Protein AF-A0A0B8PF31-F1 (afdb_monomer)

Foldseek 3Di:
DDPDDDDPPDDPDDDFDPECTVDDPDPVVVVVVVQVVCCVPPVDHDD

Sequence (47 aa):
MSNSTPARSEIQAVIFDWAGTIVDFGSFAPTSIFVEAFKQEFDFDLS

Organism: NCBI:txid1481914

Mean predicted aligned error: 11.96 Å

Solvent-accessible surface area (backbone atoms only — not comparable to full-atom values): 3354 Å² total; per-residue (Å²): 136,85,82,78,76,81,81,76,84,70,86,87,79,85,87,79,64,56,80,73,68,74,45,78,65,64,92,58,47,68,57,54,54,50,54,50,51,42,29,72,77,66,75,43,82,88,127

Radius of gyration: 23.53 Å; Cα contacts (8 Å, |Δi|>4): 14; chains: 1; bounding box: 66×19×50 Å

pLDDT: mean 76.75, std 11.55, range [48.09, 92.62]

InterPro domains:
  IPR023198 Phosphoglycolate phosphatase-like, domain 2 [G3DSA:1.10.150.240] (29-41)
  IP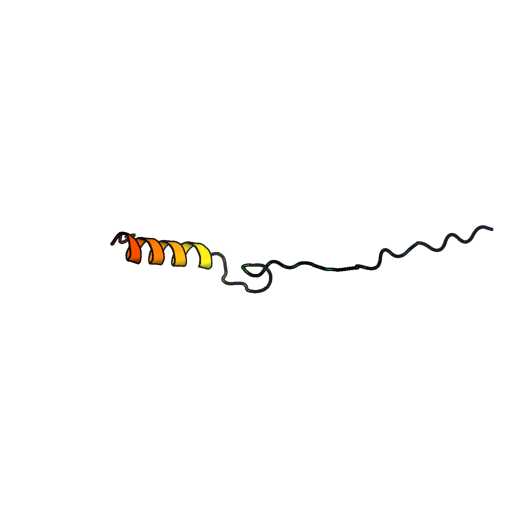R023214 HAD superfamily [G3DSA:3.40.50.1000] (11-28)
  IPR036412 HAD-like superfamily [SSF56784] (11-40)

Structure (mmCIF, N/CA/C/O backbone):
data_AF-A0A0B8PF31-F1
#
_entry.id   AF-A0A0B8PF31-F1
#
loop_
_atom_site.group_PDB
_atom_site.id
_atom_site.type_symbol
_atom_site.label_atom_id
_atom_site.label_alt_id
_atom_site.label_comp_id
_atom_site.label_asym_id
_atom_site.label_entity_id
_atom_site.label_seq_id
_atom_site.pdbx_PDB_ins_code
_atom_site.Cartn_x
_atom_site.Cartn_y
_atom_site.Cartn_z
_atom_site.occupancy
_atom_site.B_iso_or_equiv
_atom_site.auth_seq_id
_atom_site.auth_comp_id
_atom_site.auth_asym_id
_atom_site.auth_atom_id
_atom_site.pdbx_PDB_model_num
ATOM 1 N N . MET A 1 1 ? 41.099 -16.888 -31.098 1.00 48.09 1 MET A N 1
ATOM 2 C CA . MET A 1 1 ? 40.650 -16.246 -29.845 1.00 48.09 1 MET A CA 1
ATOM 3 C C . MET A 1 1 ? 39.226 -15.762 -30.075 1.00 48.09 1 MET A C 1
ATOM 5 O O . MET A 1 1 ? 39.042 -14.799 -30.802 1.00 48.09 1 MET A O 1
ATOM 9 N N . SER A 1 2 ? 38.226 -16.506 -29.592 1.00 51.41 2 SER A N 1
ATOM 10 C CA . SER A 1 2 ? 36.811 -16.132 -29.726 1.00 51.41 2 SER A CA 1
ATOM 11 C C . SER A 1 2 ? 36.447 -15.214 -28.565 1.00 51.41 2 SER A C 1
ATOM 13 O O . SER A 1 2 ? 36.377 -15.676 -27.429 1.00 51.41 2 SER A O 1
ATOM 15 N N . ASN A 1 3 ? 36.264 -13.922 -28.836 1.00 57.06 3 ASN A N 1
ATOM 16 C CA . ASN A 1 3 ? 35.747 -12.975 -27.851 1.00 57.06 3 ASN A CA 1
ATOM 17 C C . ASN A 1 3 ? 34.229 -13.152 -27.752 1.00 57.06 3 ASN A C 1
ATOM 19 O O . ASN A 1 3 ? 33.476 -12.616 -28.562 1.00 57.06 3 ASN A O 1
ATOM 23 N N . SER A 1 4 ? 33.783 -13.917 -26.762 1.00 61.50 4 SER A N 1
ATOM 24 C CA . SER A 1 4 ? 32.373 -14.009 -26.397 1.00 61.50 4 SER A CA 1
ATOM 25 C C . SER A 1 4 ? 32.013 -12.798 -25.534 1.00 61.50 4 SER A C 1
ATOM 27 O O . SER A 1 4 ? 32.247 -12.802 -24.327 1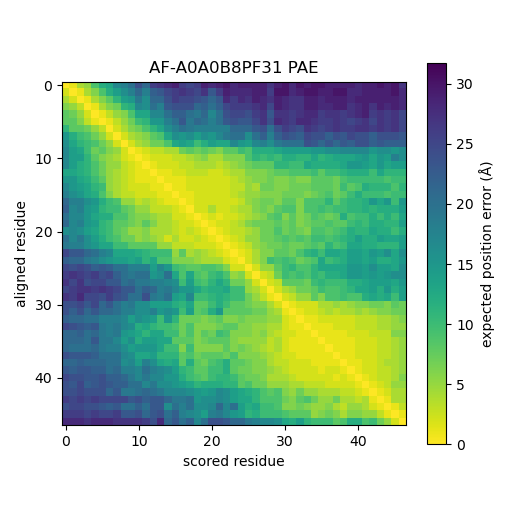.00 61.50 4 SER A O 1
ATOM 29 N N . THR A 1 5 ? 31.486 -11.734 -26.139 1.00 66.50 5 THR A N 1
ATOM 30 C CA . THR A 1 5 ? 30.894 -10.622 -25.381 1.00 66.50 5 THR A CA 1
ATOM 31 C C . THR A 1 5 ? 29.691 -11.157 -24.600 1.00 66.50 5 THR A C 1
ATOM 33 O O . THR A 1 5 ? 28.824 -11.785 -25.214 1.00 66.50 5 THR A O 1
ATOM 36 N N . PRO A 1 6 ? 29.599 -10.953 -23.274 1.00 66.69 6 PRO A N 1
ATOM 37 C CA . PRO A 1 6 ? 28.446 -11.426 -22.528 1.00 66.69 6 PRO A CA 1
ATOM 38 C C . PRO A 1 6 ? 27.230 -10.616 -22.978 1.00 66.69 6 PRO A C 1
ATOM 40 O O . PRO A 1 6 ? 27.246 -9.384 -22.930 1.00 66.69 6 PRO A O 1
ATOM 43 N N . ALA A 1 7 ? 26.184 -11.297 -23.446 1.00 67.81 7 ALA A N 1
ATOM 44 C CA . ALA A 1 7 ? 24.907 -10.658 -23.718 1.00 67.81 7 ALA A CA 1
ATOM 45 C C . ALA A 1 7 ? 24.369 -10.115 -22.389 1.00 67.81 7 ALA A C 1
ATOM 47 O O . ALA A 1 7 ? 23.963 -10.885 -21.517 1.00 67.81 7 ALA A O 1
ATOM 48 N N . ARG A 1 8 ? 24.427 -8.793 -22.194 1.00 70.44 8 ARG A N 1
ATOM 49 C CA . ARG A 1 8 ? 23.778 -8.165 -21.046 1.00 70.44 8 ARG A CA 1
ATOM 50 C C . ARG A 1 8 ? 22.276 -8.324 -21.219 1.00 70.44 8 ARG A C 1
ATOM 52 O O . ARG A 1 8 ? 21.707 -7.858 -22.201 1.00 70.44 8 ARG A O 1
ATOM 59 N N . SER A 1 9 ? 21.647 -9.016 -20.279 1.00 77.62 9 SER A N 1
ATOM 60 C CA . SER A 1 9 ? 20.196 -9.060 -20.176 1.00 77.62 9 SER A CA 1
ATOM 61 C C . SER A 1 9 ? 19.715 -7.691 -19.696 1.00 77.62 9 SER A C 1
ATOM 63 O O . SER A 1 9 ? 19.684 -7.422 -18.495 1.00 77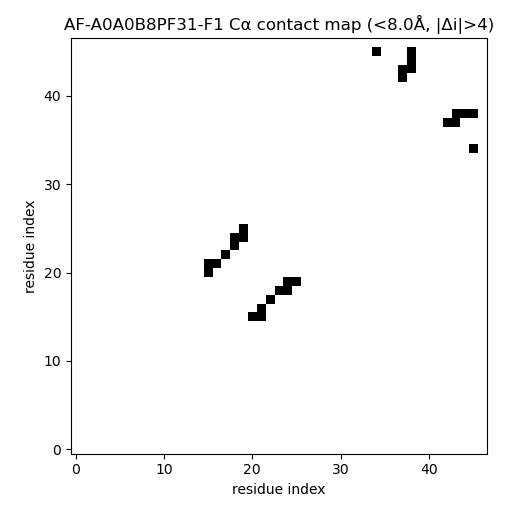.62 9 SER A O 1
ATOM 65 N N . GLU A 1 10 ? 19.411 -6.805 -20.639 1.00 87.94 10 GLU A N 1
ATOM 66 C CA . GLU A 1 10 ? 18.805 -5.508 -20.347 1.00 87.94 10 GLU A CA 1
ATOM 67 C C . GLU A 1 10 ? 17.368 -5.730 -19.860 1.00 87.94 10 GLU A C 1
ATOM 69 O O . GLU A 1 10 ? 16.597 -6.457 -20.497 1.00 87.94 10 GLU A O 1
ATOM 74 N N . ILE A 1 11 ? 16.996 -5.120 -18.731 1.00 88.88 11 ILE A N 1
ATOM 75 C CA . ILE A 1 11 ? 15.622 -5.192 -18.222 1.00 88.88 11 ILE A CA 1
ATOM 76 C C . ILE A 1 11 ? 14.698 -4.542 -19.254 1.00 88.88 11 ILE A C 1
ATOM 78 O O . ILE A 1 11 ? 14.851 -3.370 -19.581 1.00 88.88 11 ILE A O 1
ATOM 82 N N . GLN A 1 12 ? 13.744 -5.316 -19.771 1.00 92.62 12 GLN A N 1
ATOM 83 C CA . GLN A 1 12 ? 12.837 -4.864 -20.831 1.00 92.62 12 GLN A CA 1
ATOM 84 C C . GLN A 1 12 ? 11.604 -4.142 -20.278 1.00 92.62 12 GLN A C 1
ATOM 86 O O . GLN A 1 12 ? 11.082 -3.234 -20.917 1.00 92.62 12 GLN A O 1
ATOM 91 N N . ALA A 1 13 ? 11.126 -4.554 -19.102 1.00 91.62 13 ALA A N 1
ATOM 92 C CA . ALA A 1 13 ? 9.956 -3.976 -18.452 1.00 91.62 13 ALA A CA 1
ATOM 93 C C . ALA A 1 13 ? 9.895 -4.364 -16.970 1.00 91.62 13 ALA A C 1
ATOM 95 O O . ALA A 1 13 ? 10.473 -5.372 -16.557 1.00 91.62 13 ALA A O 1
ATOM 96 N N . VAL A 1 14 ? 9.139 -3.583 -16.196 1.00 91.12 14 VAL A N 1
ATOM 97 C CA . VAL A 1 14 ? 8.741 -3.905 -14.822 1.00 91.12 14 VAL A CA 1
ATOM 98 C C . VAL A 1 14 ? 7.242 -3.667 -14.692 1.00 91.12 14 VAL A C 1
ATOM 100 O O . VAL A 1 14 ? 6.731 -2.659 -15.176 1.00 91.12 14 VAL A O 1
ATOM 103 N N . ILE A 1 15 ? 6.547 -4.601 -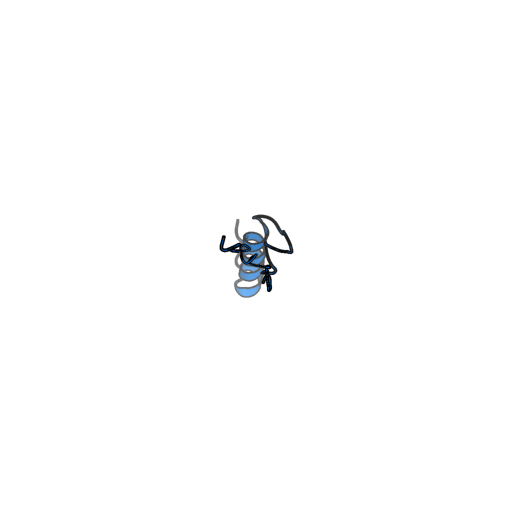14.049 1.00 91.81 15 ILE A N 1
ATOM 104 C CA . ILE A 1 15 ? 5.131 -4.473 -13.707 1.00 91.81 15 ILE A CA 1
ATOM 105 C C . ILE A 1 15 ? 5.055 -4.295 -12.198 1.00 91.81 15 ILE A C 1
ATOM 107 O O . ILE A 1 15 ? 5.621 -5.096 -11.455 1.00 91.81 15 ILE A O 1
ATOM 111 N N . PHE A 1 16 ? 4.356 -3.254 -11.765 1.00 91.25 16 PHE A N 1
ATOM 112 C CA . PHE A 1 16 ? 4.099 -2.998 -10.357 1.00 91.25 16 PHE A CA 1
ATOM 113 C C . PHE A 1 16 ? 2.614 -3.160 -10.067 1.00 91.25 16 PHE A C 1
ATOM 115 O O . PHE A 1 16 ? 1.775 -2.695 -10.840 1.00 91.25 16 PHE A O 1
ATOM 122 N N . ASP A 1 17 ? 2.311 -3.798 -8.940 1.00 86.44 17 ASP A N 1
ATOM 123 C CA . ASP A 1 17 ? 0.998 -3.682 -8.316 1.00 86.44 17 ASP A CA 1
ATOM 1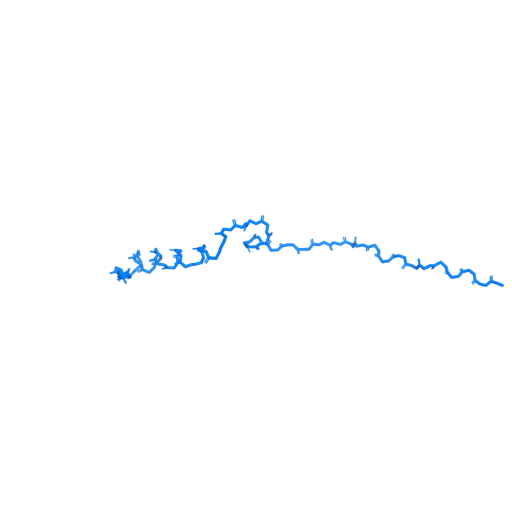24 C C . ASP A 1 17 ? 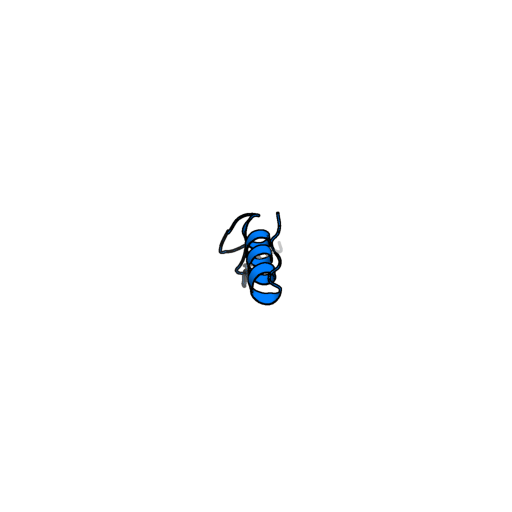0.859 -2.311 -7.630 1.00 86.44 17 ASP A C 1
ATOM 126 O O . ASP A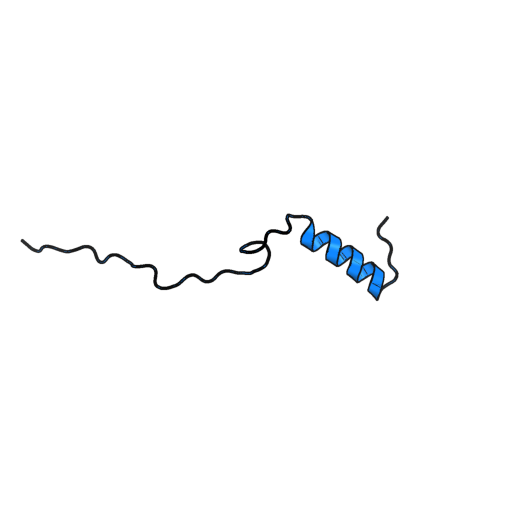 1 17 ? 1.850 -1.621 -7.379 1.00 86.44 17 ASP A O 1
ATOM 130 N N . TRP A 1 18 ? -0.370 -1.883 -7.345 1.00 84.12 18 TRP A N 1
ATOM 131 C CA . TRP A 1 18 ? -0.626 -0.566 -6.771 1.00 84.12 18 TRP A CA 1
ATOM 132 C C . TRP A 1 18 ? -0.588 -0.578 -5.237 1.00 84.12 18 TRP A C 1
ATOM 134 O O . TRP A 1 18 ? 0.262 0.092 -4.640 1.00 84.12 18 TRP A O 1
ATOM 144 N N . ALA A 1 19 ? -1.473 -1.343 -4.594 1.00 81.69 19 ALA A N 1
ATOM 145 C CA . ALA A 1 19 ? -1.643 -1.329 -3.142 1.00 81.69 19 ALA A CA 1
ATOM 146 C C . ALA A 1 19 ? -0.532 -2.122 -2.438 1.00 81.69 19 ALA A C 1
ATOM 148 O O . ALA A 1 19 ? -0.251 -3.265 -2.778 1.00 81.69 19 ALA A O 1
ATOM 149 N N . GLY A 1 20 ? 0.128 -1.514 -1.455 1.00 75.94 20 GLY A N 1
ATOM 150 C CA . GLY A 1 20 ? 1.222 -2.146 -0.711 1.00 75.94 20 GLY A CA 1
ATOM 151 C C . GLY A 1 20 ? 2.522 -2.334 -1.506 1.00 75.94 20 GLY A C 1
ATOM 152 O O . GLY A 1 20 ? 3.480 -2.869 -0.958 1.00 75.94 20 GLY A O 1
ATOM 153 N N . THR A 1 21 ? 2.579 -1.884 -2.768 1.00 81.31 21 THR A N 1
ATOM 154 C CA . THR A 1 21 ? 3.797 -1.895 -3.601 1.00 81.31 21 THR A CA 1
ATOM 155 C C . THR A 1 21 ? 4.206 -0.480 -4.010 1.00 81.31 21 THR A C 1
ATOM 157 O O . THR A 1 21 ? 5.326 -0.065 -3.726 1.00 81.31 21 THR A O 1
ATOM 160 N N . ILE A 1 22 ? 3.306 0.285 -4.644 1.00 84.44 22 ILE A N 1
ATOM 161 C CA . ILE A 1 22 ? 3.560 1.689 -5.020 1.00 84.44 22 ILE A CA 1
ATOM 162 C C . ILE A 1 22 ? 2.972 2.658 -3.994 1.00 84.44 22 ILE A C 1
ATOM 164 O O . ILE A 1 22 ? 3.547 3.717 -3.747 1.00 84.44 22 ILE A O 1
ATOM 168 N N . VAL A 1 23 ? 1.839 2.301 -3.385 1.00 77.06 23 VAL A N 1
ATOM 169 C CA . VAL A 1 23 ? 1.217 3.080 -2.311 1.00 77.06 23 VAL A CA 1
ATOM 170 C C . VAL A 1 23 ? 1.168 2.238 -1.048 1.00 77.06 23 VAL A C 1
ATOM 172 O O . VAL A 1 23 ? 0.464 1.229 -0.997 1.00 77.06 23 VAL A O 1
ATOM 175 N N . ASP A 1 24 ? 1.908 2.666 -0.029 1.00 75.00 24 ASP A N 1
ATOM 176 C CA . ASP A 1 24 ? 1.937 2.004 1.270 1.00 75.00 24 ASP A CA 1
ATOM 177 C C . ASP A 1 24 ? 0.890 2.613 2.213 1.00 75.00 24 ASP A C 1
ATOM 179 O O . ASP A 1 24 ? 1.005 3.762 2.638 1.00 75.00 24 ASP A O 1
ATOM 183 N N . PHE A 1 25 ? -0.142 1.834 2.533 1.00 67.19 25 PHE A N 1
ATOM 184 C CA . PHE A 1 25 ? -1.124 2.162 3.571 1.00 67.19 25 PHE A CA 1
ATOM 185 C C . PHE A 1 25 ? -0.846 1.416 4.897 1.00 67.19 25 PHE A C 1
ATOM 187 O O . PHE A 1 25 ? -1.644 1.483 5.835 1.00 67.19 25 PHE A O 1
ATOM 194 N N . GLY A 1 26 ? 0.280 0.703 4.996 1.00 68.06 26 GLY A N 1
ATOM 195 C CA . GLY A 1 26 ? 0.656 -0.125 6.137 1.00 68.06 26 GLY A CA 1
ATOM 196 C C . GLY A 1 26 ? -0.255 -1.341 6.343 1.00 68.06 26 GLY A C 1
ATOM 197 O O . GLY A 1 26 ? -1.254 -1.543 5.651 1.00 68.06 26 GLY A O 1
ATOM 198 N N . SER A 1 27 ? 0.043 -2.158 7.361 1.00 60.25 27 SER A N 1
ATOM 199 C CA . SER A 1 27 ? -0.764 -3.346 7.706 1.00 60.25 27 SER A CA 1
ATOM 200 C C . SER A 1 27 ? -2.167 -3.022 8.241 1.00 60.25 27 SER A C 1
ATOM 202 O O . SER A 1 27 ? -2.931 -3.932 8.552 1.00 60.25 27 SER A O 1
ATOM 204 N N . PHE A 1 28 ? -2.500 -1.739 8.392 1.00 58.69 28 PHE A N 1
ATOM 205 C CA . PHE A 1 28 ? -3.788 -1.266 8.897 1.00 58.69 28 PHE A CA 1
ATOM 206 C C . PHE A 1 28 ? -4.821 -1.021 7.789 1.00 58.69 28 PHE A C 1
ATOM 208 O O . PHE A 1 28 ? -6.007 -0.899 8.088 1.00 58.69 28 PHE A O 1
ATOM 215 N N . ALA A 1 29 ? -4.403 -0.979 6.521 1.00 62.38 29 ALA A N 1
ATOM 216 C CA . ALA A 1 29 ? -5.290 -0.678 5.397 1.00 62.38 29 ALA A CA 1
ATOM 217 C C . ALA A 1 29 ? -6.388 -1.729 5.160 1.00 62.38 29 ALA A C 1
ATOM 219 O O . ALA A 1 29 ? -7.547 -1.340 5.008 1.00 62.38 29 ALA A O 1
ATOM 220 N N . PRO A 1 30 ? -6.083 -3.046 5.152 1.00 61.75 30 PRO A N 1
ATOM 221 C CA . PRO A 1 30 ? -7.106 -4.047 4.871 1.00 61.75 30 PRO A CA 1
ATOM 222 C C . PRO A 1 30 ? -8.078 -4.185 6.044 1.00 61.75 30 PRO A C 1
ATOM 224 O O . PRO A 1 30 ? -9.273 -4.350 5.850 1.00 61.75 30 PRO A O 1
ATOM 227 N N . THR A 1 31 ? -7.594 -4.083 7.281 1.00 70.88 31 THR A N 1
ATOM 228 C CA . THR A 1 31 ? -8.438 -4.339 8.452 1.00 70.88 31 THR A CA 1
ATOM 229 C C . THR A 1 31 ? -9.498 -3.258 8.632 1.00 70.88 31 THR A C 1
ATOM 231 O O . THR A 1 31 ? -10.667 -3.581 8.822 1.00 70.88 31 THR A O 1
ATOM 234 N N . SER A 1 32 ? -9.124 -1.982 8.513 1.00 73.75 32 SER A N 1
ATOM 235 C CA . SER A 1 32 ? -10.060 -0.869 8.711 1.00 73.75 32 SER A CA 1
ATOM 236 C C . SER A 1 32 ? -11.151 -0.823 7.641 1.00 73.75 32 SER A C 1
ATOM 238 O O . SER A 1 32 ? -12.311 -0.597 7.978 1.00 73.75 32 SER A O 1
ATOM 240 N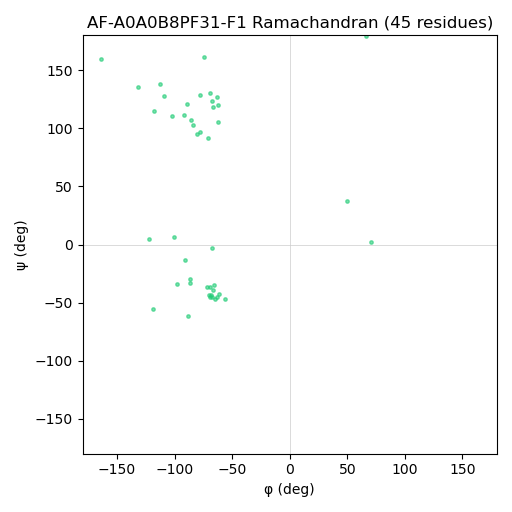 N . ILE A 1 33 ? -10.813 -1.103 6.372 1.00 80.00 33 ILE A N 1
ATOM 241 C CA . ILE A 1 33 ? -11.813 -1.117 5.294 1.00 80.00 33 ILE A CA 1
ATOM 242 C C . ILE A 1 33 ? -12.825 -2.252 5.486 1.00 80.00 33 ILE A C 1
ATOM 244 O O . ILE A 1 33 ? -14.007 -2.065 5.216 1.00 80.00 33 ILE A O 1
ATOM 248 N N . PHE A 1 34 ? -12.402 -3.409 6.008 1.00 81.38 34 PHE A N 1
ATOM 249 C CA . PHE A 1 34 ? -13.335 -4.493 6.308 1.00 81.38 34 PHE A CA 1
ATOM 250 C C . PHE A 1 34 ? -14.234 -4.155 7.497 1.00 81.38 34 PHE A C 1
ATOM 252 O O . PHE A 1 34 ? -15.438 -4.369 7.403 1.00 81.38 34 PHE A O 1
ATOM 259 N N . VAL A 1 35 ? -13.696 -3.579 8.577 1.00 83.25 35 VAL A N 1
ATOM 260 C CA . VAL A 1 35 ? -14.509 -3.128 9.723 1.00 83.25 35 VAL A CA 1
ATOM 261 C C . VAL A 1 35 ? -15.594 -2.151 9.264 1.00 83.25 35 VAL A C 1
ATOM 263 O O . VAL A 1 35 ? -16.762 -2.317 9.611 1.00 83.25 35 VAL A O 1
ATOM 266 N N . GLU A 1 36 ? -15.228 -1.166 8.444 1.00 82.81 36 GLU A N 1
ATOM 267 C CA . GLU A 1 36 ? -16.174 -0.175 7.935 1.00 82.81 36 GLU A CA 1
ATOM 268 C C . GLU A 1 36 ? -17.206 -0.789 6.980 1.00 82.81 36 GLU A C 1
ATOM 270 O O . GLU A 1 36 ? -18.401 -0.545 7.140 1.00 82.81 36 GLU A O 1
ATOM 275 N N . ALA A 1 37 ? -16.778 -1.637 6.042 1.00 86.25 37 ALA A N 1
ATOM 276 C CA . ALA A 1 37 ? -17.683 -2.293 5.101 1.00 86.25 37 ALA A CA 1
ATOM 277 C C . ALA A 1 37 ? -18.713 -3.189 5.810 1.00 86.25 37 ALA A C 1
ATOM 279 O O . ALA A 1 37 ? -19.896 -3.149 5.479 1.00 86.25 37 ALA A O 1
ATOM 280 N N . PHE A 1 38 ? -18.293 -3.966 6.816 1.00 86.31 38 PHE A N 1
ATOM 281 C CA . PHE A 1 38 ? -19.211 -4.820 7.575 1.00 86.31 38 PHE A CA 1
ATOM 282 C C . PHE A 1 38 ? -20.179 -4.011 8.441 1.00 86.31 38 PHE A C 1
ATOM 284 O O . PHE A 1 38 ? -21.355 -4.367 8.532 1.00 86.31 38 PHE A O 1
ATOM 291 N N . LYS A 1 39 ? -19.718 -2.900 9.024 1.00 87.25 39 LYS A N 1
ATOM 292 C CA . LYS A 1 39 ? -20.586 -1.979 9.759 1.00 87.25 39 LYS A CA 1
ATOM 293 C C . LYS A 1 39 ? -21.644 -1.351 8.853 1.00 87.25 39 LYS A C 1
ATOM 295 O O . LYS A 1 39 ? -22.807 -1.299 9.232 1.00 87.25 39 LYS A O 1
ATOM 300 N N . GLN A 1 40 ? -21.254 -0.894 7.663 1.00 86.81 40 GLN A N 1
ATOM 301 C CA . GLN A 1 40 ? -22.165 -0.242 6.719 1.00 86.81 40 GLN A CA 1
ATOM 302 C C . GLN A 1 40 ? -23.206 -1.207 6.137 1.00 86.81 40 GLN A C 1
ATOM 304 O O . GLN A 1 40 ? -24.375 -0.845 6.044 1.00 86.81 40 GLN A O 1
ATOM 309 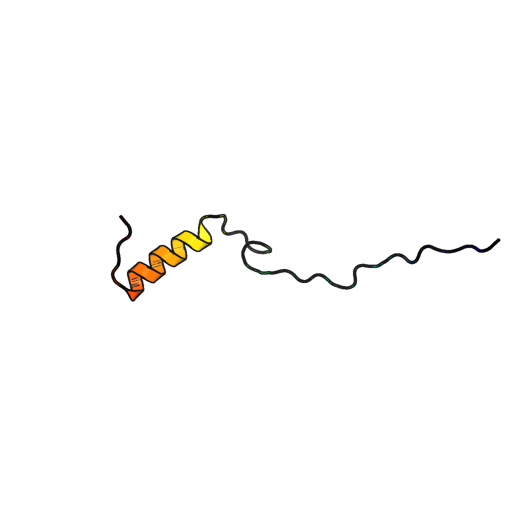N N . GLU A 1 41 ? -22.797 -2.418 5.757 1.00 89.88 41 GLU A N 1
ATOM 310 C CA . GLU A 1 41 ? -23.674 -3.351 5.038 1.00 89.88 41 GLU A CA 1
ATOM 311 C C . GLU A 1 41 ? -24.541 -4.209 5.975 1.00 89.88 41 GLU A C 1
ATOM 313 O O . GLU A 1 41 ? -25.652 -4.590 5.613 1.00 89.88 41 GLU A O 1
ATOM 318 N N . PHE A 1 42 ? -24.061 -4.512 7.187 1.00 87.44 42 PHE A N 1
ATOM 319 C CA . PHE A 1 42 ? -24.716 -5.469 8.090 1.00 87.44 42 PHE A CA 1
ATOM 320 C C . PHE A 1 42 ? -25.093 -4.898 9.466 1.00 87.44 42 PHE A C 1
ATOM 322 O O . PHE A 1 42 ? -25.554 -5.665 10.310 1.00 87.44 42 PHE A O 1
ATOM 329 N N . ASP A 1 43 ? -24.896 -3.594 9.707 1.00 84.31 43 ASP A N 1
ATOM 330 C CA . ASP A 1 43 ? -25.073 -2.941 11.022 1.00 84.31 43 ASP A CA 1
ATOM 331 C C . ASP A 1 43 ? -24.337 -3.685 12.154 1.00 84.31 43 ASP A C 1
ATOM 333 O O . ASP A 1 43 ? -24.822 -3.867 13.271 1.00 84.31 43 ASP A O 1
ATOM 337 N N . PHE A 1 44 ? -23.151 -4.197 11.824 1.00 81.62 44 PHE A N 1
ATOM 338 C CA . PHE A 1 44 ? -22.352 -5.022 12.715 1.00 81.62 44 PHE A CA 1
ATOM 339 C C . PHE A 1 44 ? -21.215 -4.200 13.325 1.00 81.62 44 PHE A C 1
ATOM 341 O O . PHE A 1 44 ? -20.269 -3.827 12.628 1.00 81.62 44 PHE A O 1
ATOM 348 N N . ASP A 1 45 ? -21.296 -3.924 14.630 1.00 79.31 45 ASP A N 1
ATOM 349 C CA . ASP A 1 45 ? -20.229 -3.236 15.362 1.00 79.31 45 ASP A CA 1
ATOM 350 C C . ASP A 1 45 ? -19.219 -4.246 15.927 1.00 79.31 45 ASP A C 1
ATOM 352 O O . ASP A 1 45 ? -19.559 -5.133 16.714 1.00 79.31 45 ASP A O 1
ATOM 356 N N . LEU A 1 46 ? -17.958 -4.102 15.519 1.00 70.12 46 LEU A N 1
ATOM 357 C CA . LEU A 1 46 ? -16.835 -4.864 16.061 1.00 70.12 46 LEU A CA 1
ATOM 358 C C . LEU A 1 46 ? -16.344 -4.160 17.334 1.00 70.12 46 LEU A C 1
ATOM 360 O O . LEU A 1 46 ? -15.695 -3.118 17.254 1.00 70.12 46 LEU A O 1
ATOM 364 N N . SER A 1 47 ? -16.712 -4.715 18.492 1.00 69.31 47 SER A N 1
ATOM 365 C CA . SER A 1 47 ? -16.351 -4.244 19.841 1.00 69.31 47 SER A CA 1
ATOM 366 C C . SER A 1 47 ? -14.907 -4.538 20.230 1.00 69.31 47 SER A C 1
ATOM 368 O O . SER A 1 47 ? -14.502 -5.709 20.030 1.00 69.31 47 SER A O 1
#

Secondary structure (DSSP, 8-state):
-----------------SBTTTB---TTHHHHHHHHHHHHHH-----